Protein AF-A0A4Y7RJ84-F1 (afdb_monomer_lite)

pLDDT: mean 81.81, std 11.7, range [48.38, 94.56]

Sequence (102 aa):
MSHNWRYVRIAVYDVPKVQRGWVSREYLAATEEAVPLEGKLPVGTRIYYGPNAEIVPGFPTEVDLHYQKVHIVEEKGEMAYVSGPGGWNAWVYKKDIVFDPF

Structure (mmCIF, N/CA/C/O backbone):
data_AF-A0A4Y7RJ84-F1
#
_entry.id   AF-A0A4Y7RJ84-F1
#
loop_
_atom_site.group_PDB
_atom_site.id
_atom_site.type_symbol
_atom_site.label_atom_id
_atom_site.label_alt_id
_atom_site.label_comp_id
_atom_site.label_asym_id
_atom_site.label_entity_id
_atom_site.label_seq_id
_atom_site.pdbx_PDB_ins_code
_atom_site.Cartn_x
_atom_site.Cartn_y
_atom_site.Cartn_z
_atom_site.occupancy
_atom_site.B_iso_or_equiv
_atom_site.auth_seq_id
_atom_site.auth_comp_id
_atom_site.auth_asym_id
_atom_site.auth_atom_id
_atom_site.pdbx_PDB_model_num
ATOM 1 N N . MET A 1 1 ? 33.770 -12.636 -12.291 1.00 48.38 1 MET A N 1
ATOM 2 C CA . MET A 1 1 ? 32.971 -11.587 -11.623 1.00 48.38 1 MET A CA 1
ATOM 3 C C . MET A 1 1 ? 31.542 -11.741 -12.117 1.00 48.38 1 MET A C 1
ATOM 5 O O . MET A 1 1 ? 31.305 -11.518 -13.297 1.00 48.38 1 MET A O 1
ATOM 9 N N . SER A 1 2 ? 30.635 -12.295 -11.312 1.00 53.56 2 SER A N 1
ATOM 10 C CA . SER A 1 2 ? 29.272 -12.586 -11.769 1.00 53.56 2 SER A CA 1
ATOM 11 C C . SER A 1 2 ? 28.403 -11.330 -11.717 1.00 53.56 2 SER A C 1
ATOM 13 O O . SER A 1 2 ? 28.467 -10.534 -10.785 1.00 53.56 2 SER A O 1
ATOM 15 N N . HIS A 1 3 ? 27.609 -11.156 -12.767 1.00 63.03 3 HIS A N 1
ATOM 16 C CA . HIS A 1 3 ? 26.737 -10.017 -13.009 1.00 63.03 3 HIS A CA 1
ATOM 17 C C . HIS A 1 3 ? 25.677 -9.893 -11.898 1.00 63.03 3 HIS A C 1
ATOM 19 O O . HIS A 1 3 ? 24.672 -10.610 -11.893 1.00 63.03 3 HIS A O 1
ATOM 25 N N . ASN A 1 4 ? 25.923 -8.978 -10.953 1.00 86.94 4 ASN A N 1
ATOM 26 C CA . ASN A 1 4 ? 25.090 -8.730 -9.769 1.00 86.94 4 ASN A CA 1
ATOM 27 C C . ASN A 1 4 ? 23.830 -7.897 -10.064 1.00 86.94 4 ASN A C 1
ATOM 29 O O . ASN A 1 4 ? 23.163 -7.431 -9.151 1.00 86.94 4 ASN A O 1
ATOM 33 N N . TRP A 1 5 ? 23.502 -7.704 -11.340 1.00 91.06 5 TRP A N 1
ATOM 34 C CA . TRP A 1 5 ? 22.371 -6.905 -11.793 1.00 91.06 5 TRP A CA 1
ATOM 35 C C . TRP A 1 5 ? 21.281 -7.807 -12.373 1.00 91.06 5 TRP A C 1
ATOM 37 O O . TRP A 1 5 ? 21.552 -8.850 -12.981 1.00 91.06 5 TRP A O 1
ATOM 47 N N . ARG A 1 6 ? 20.027 -7.410 -12.181 1.00 88.94 6 ARG A N 1
ATOM 48 C CA . ARG A 1 6 ? 18.847 -8.038 -12.775 1.00 88.94 6 ARG A CA 1
ATOM 49 C C . ARG A 1 6 ? 18.102 -7.002 -13.592 1.00 88.94 6 ARG A C 1
ATOM 51 O O . ARG A 1 6 ? 17.860 -5.896 -13.118 1.00 88.94 6 ARG A O 1
ATOM 58 N N . TYR A 1 7 ? 17.765 -7.359 -14.826 1.00 90.38 7 TYR A N 1
ATOM 59 C CA . TYR A 1 7 ? 16.907 -6.527 -15.653 1.00 90.38 7 TYR A CA 1
ATOM 60 C C . TYR A 1 7 ? 15.459 -6.741 -15.225 1.00 90.38 7 TYR A C 1
ATOM 62 O O . TYR A 1 7 ? 14.967 -7.869 -15.272 1.00 90.38 7 TYR A O 1
ATOM 70 N N . VAL A 1 8 ? 14.790 -5.672 -14.805 1.00 87.81 8 VAL A N 1
ATOM 71 C CA . VAL A 1 8 ? 13.430 -5.717 -14.264 1.00 87.81 8 VAL A CA 1
ATOM 72 C C . VAL A 1 8 ? 12.465 -4.906 -15.117 1.00 87.81 8 VAL A C 1
ATOM 74 O O . VAL A 1 8 ? 12.840 -3.951 -15.808 1.00 87.81 8 VAL A O 1
ATOM 77 N N . ARG A 1 9 ? 11.194 -5.297 -15.052 1.00 86.31 9 ARG A N 1
ATOM 78 C CA . ARG A 1 9 ? 10.056 -4.550 -15.584 1.00 86.31 9 ARG A CA 1
ATOM 79 C C . ARG A 1 9 ? 9.129 -4.272 -14.411 1.00 86.31 9 ARG A C 1
ATOM 81 O O . ARG A 1 9 ? 8.599 -5.215 -13.839 1.00 86.31 9 ARG A O 1
ATOM 88 N N . ILE A 1 10 ? 8.977 -3.005 -14.054 1.00 82.06 10 ILE A N 1
ATOM 89 C CA . ILE A 1 10 ? 8.181 -2.576 -12.903 1.00 82.06 10 ILE A CA 1
ATOM 90 C C . ILE A 1 10 ? 6.886 -1.987 -13.447 1.00 82.06 10 ILE A C 1
ATOM 92 O O . ILE A 1 10 ? 6.916 -1.008 -14.199 1.00 82.06 10 ILE A O 1
ATOM 96 N N . ALA A 1 11 ? 5.761 -2.613 -13.113 1.00 71.00 11 ALA A N 1
ATOM 97 C CA . ALA A 1 11 ? 4.458 -2.008 -13.332 1.00 71.00 11 ALA A CA 1
ATOM 98 C C . ALA A 1 11 ? 4.303 -0.877 -12.316 1.00 71.00 11 ALA A C 1
ATOM 100 O O . ALA A 1 11 ? 4.370 -1.118 -11.118 1.00 71.00 11 ALA A O 1
ATOM 101 N N . VAL A 1 12 ? 4.144 0.351 -12.795 1.00 67.56 12 VAL A N 1
ATOM 102 C CA . VAL A 1 12 ? 3.860 1.491 -11.927 1.00 67.56 12 VAL A CA 1
ATOM 103 C C . VAL A 1 12 ? 2.353 1.705 -11.998 1.00 67.56 12 VAL A C 1
ATOM 105 O O . VAL A 1 12 ? 1.794 1.805 -13.089 1.00 67.56 12 VAL A O 1
ATOM 108 N N . TYR A 1 13 ? 1.661 1.622 -10.864 1.00 60.31 13 TYR A N 1
ATOM 109 C CA . TYR A 1 13 ? 0.195 1.569 -10.860 1.00 60.31 13 TYR A CA 1
ATOM 110 C C . TYR A 1 13 ? -0.477 2.941 -10.811 1.00 60.31 13 TYR A C 1
ATOM 112 O O . TYR A 1 13 ? -1.614 3.068 -11.262 1.00 60.31 13 TYR A O 1
ATOM 120 N N . ASP A 1 14 ? 0.213 3.955 -10.297 1.00 53.34 14 ASP A N 1
ATOM 121 C CA . ASP A 1 14 ? -0.238 5.350 -10.265 1.00 53.34 14 ASP A CA 1
ATOM 122 C C . ASP A 1 14 ? -0.225 6.007 -11.661 1.00 53.34 14 ASP A C 1
ATOM 124 O O . ASP A 1 14 ? -1.051 6.869 -11.959 1.00 53.34 14 ASP A O 1
ATOM 128 N N . VAL A 1 15 ? 0.666 5.555 -12.545 1.00 60.88 15 VAL A N 1
ATOM 129 C CA . VAL A 1 15 ? 0.798 5.975 -13.940 1.00 60.88 15 VAL A CA 1
ATOM 130 C C . VAL A 1 15 ? 0.887 4.714 -14.788 1.00 60.88 15 VAL A C 1
ATOM 132 O O . VAL A 1 15 ? 1.883 4.018 -14.632 1.00 60.88 15 VAL A O 1
ATOM 135 N N . PRO A 1 16 ? -0.058 4.419 -15.710 1.00 66.25 16 PRO A N 1
ATOM 136 C CA . PRO A 1 16 ? -0.126 3.155 -16.455 1.00 66.25 16 PRO A CA 1
ATOM 137 C C . PRO A 1 16 ? 1.068 2.992 -17.407 1.00 66.25 16 PRO A C 1
ATOM 139 O O . PRO A 1 16 ? 0.987 3.176 -18.622 1.00 66.25 16 PRO A O 1
ATOM 142 N N . LYS A 1 17 ? 2.219 2.667 -16.830 1.00 73.12 17 LYS A N 1
ATOM 143 C CA . LYS A 1 17 ? 3.530 2.660 -17.452 1.00 73.12 17 LYS A CA 1
ATOM 144 C C . LYS A 1 17 ? 4.304 1.487 -16.885 1.00 73.12 17 LYS A C 1
ATOM 146 O O . LYS A 1 17 ? 4.335 1.243 -15.683 1.00 73.12 17 LYS A O 1
ATOM 151 N N . VAL A 1 18 ? 4.994 0.788 -17.775 1.00 78.69 18 VAL A N 1
ATOM 152 C CA . VAL A 1 18 ? 6.001 -0.192 -17.384 1.00 78.69 18 VAL A CA 1
ATOM 153 C C . VAL A 1 18 ? 7.351 0.504 -17.404 1.00 78.69 18 VAL A C 1
ATOM 155 O O . VAL A 1 18 ? 7.848 0.882 -18.470 1.00 78.69 18 VAL A O 1
ATOM 158 N N . GLN A 1 19 ? 7.943 0.688 -16.230 1.00 84.94 19 GLN A N 1
ATOM 159 C CA . GLN A 1 19 ? 9.329 1.119 -16.118 1.00 84.94 19 GLN A CA 1
ATOM 160 C C . GLN A 1 19 ? 10.268 -0.070 -16.320 1.00 8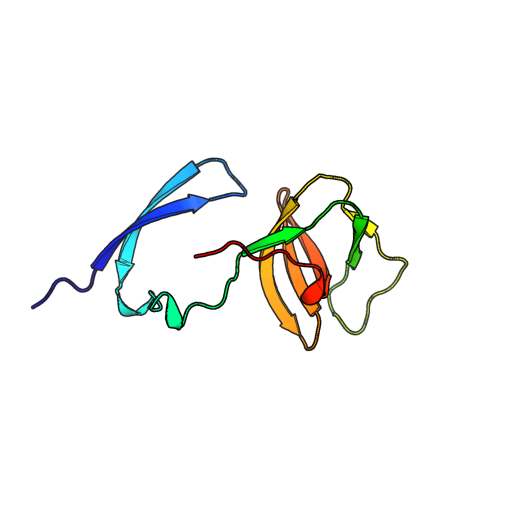4.94 19 GLN A C 1
ATOM 162 O O . GLN A 1 19 ? 9.918 -1.224 -16.073 1.00 84.94 19 GLN A O 1
ATOM 167 N N . ARG A 1 20 ? 11.464 0.207 -16.838 1.00 91.25 20 ARG A N 1
ATOM 168 C CA . ARG A 1 20 ? 12.482 -0.802 -17.136 1.00 91.25 20 ARG A CA 1
ATOM 169 C C . ARG A 1 20 ? 13.808 -0.325 -16.583 1.00 91.25 20 ARG A C 1
ATOM 171 O O . ARG A 1 20 ? 14.141 0.846 -16.748 1.00 91.25 20 ARG A O 1
ATOM 178 N N . GLY A 1 21 ? 14.566 -1.227 -15.977 1.00 91.38 21 GLY A N 1
ATOM 179 C CA . GLY A 1 21 ? 15.834 -0.860 -15.366 1.00 91.38 21 GLY A CA 1
ATOM 180 C C . GLY A 1 21 ? 16.664 -2.061 -14.957 1.00 91.38 21 GLY A C 1
ATOM 181 O O . GLY A 1 21 ? 16.232 -3.208 -15.065 1.00 91.38 21 GLY A O 1
ATOM 182 N N . TRP A 1 22 ? 17.871 -1.768 -14.493 1.00 92.75 22 TRP A N 1
ATOM 183 C CA . TRP A 1 22 ? 18.741 -2.735 -13.849 1.00 92.75 22 TRP A CA 1
ATOM 184 C C . TRP A 1 22 ? 18.710 -2.482 -12.346 1.00 92.75 22 TRP A C 1
ATOM 186 O O . TRP A 1 22 ? 18.922 -1.353 -11.913 1.00 92.75 22 TRP A O 1
ATOM 196 N N . VAL A 1 23 ? 18.455 -3.527 -11.566 1.00 90.88 23 VAL A N 1
ATOM 197 C CA . VAL A 1 23 ? 18.457 -3.481 -10.098 1.00 90.88 23 VAL A CA 1
ATOM 198 C C . VAL A 1 23 ? 19.550 -4.413 -9.586 1.00 90.88 23 VAL A C 1
ATOM 200 O O . VAL A 1 23 ? 19.708 -5.523 -10.105 1.00 90.88 23 VAL A O 1
ATOM 203 N N . SER A 1 24 ? 20.340 -3.951 -8.614 1.00 89.88 24 SER A N 1
ATOM 204 C CA . SER A 1 24 ? 21.333 -4.804 -7.948 1.00 89.88 24 SER A CA 1
ATOM 205 C C . SER A 1 24 ? 20.612 -5.906 -7.180 1.00 89.88 24 SER A C 1
ATOM 207 O O . SER A 1 24 ? 19.589 -5.662 -6.543 1.00 89.88 24 SER A O 1
ATOM 209 N N . ARG A 1 25 ? 21.141 -7.129 -7.230 1.00 85.94 25 ARG A N 1
ATOM 210 C CA . ARG A 1 25 ? 20.547 -8.296 -6.567 1.00 85.94 25 ARG A CA 1
ATOM 211 C C . ARG A 1 25 ? 20.374 -8.082 -5.062 1.00 85.94 25 ARG A C 1
ATOM 213 O O . ARG A 1 25 ? 19.457 -8.654 -4.497 1.00 85.94 25 ARG A O 1
ATOM 220 N N . GLU A 1 26 ? 21.218 -7.267 -4.436 1.00 86.06 26 GLU A N 1
ATOM 221 C CA . GLU A 1 26 ? 21.132 -6.952 -3.002 1.00 86.06 26 GLU A CA 1
ATOM 222 C C . GLU A 1 26 ? 19.874 -6.157 -2.612 1.00 86.06 26 GLU A C 1
ATOM 224 O O . GLU A 1 26 ? 19.494 -6.162 -1.449 1.00 86.06 26 GLU A O 1
ATOM 229 N N . TYR A 1 27 ? 19.211 -5.510 -3.579 1.00 84.56 27 TYR A N 1
ATOM 230 C CA . TYR A 1 27 ? 17.938 -4.808 -3.375 1.00 84.56 27 TYR A CA 1
ATOM 231 C C . TYR A 1 27 ? 16.713 -5.676 -3.697 1.00 84.56 27 TYR A C 1
ATOM 233 O O . TYR A 1 27 ? 15.591 -5.176 -3.684 1.00 84.56 27 TYR A O 1
ATOM 241 N N . LEU A 1 28 ? 16.907 -6.954 -4.038 1.00 83.19 28 LEU A N 1
ATOM 242 C CA . LEU A 1 28 ? 15.822 -7.891 -4.315 1.00 83.19 28 LEU A CA 1
ATOM 243 C C . LEU A 1 28 ? 15.712 -8.890 -3.164 1.00 83.19 28 LEU A C 1
ATOM 245 O O . LEU A 1 28 ? 16.678 -9.587 -2.859 1.00 83.19 28 LEU A O 1
ATOM 249 N N . ALA A 1 29 ? 14.525 -8.992 -2.574 1.00 79.69 29 ALA A N 1
ATOM 250 C CA . ALA A 1 29 ? 14.194 -10.081 -1.662 1.00 79.69 29 ALA A CA 1
ATOM 251 C C . ALA A 1 29 ? 13.844 -11.351 -2.453 1.00 79.69 29 ALA A C 1
ATOM 253 O O . ALA A 1 29 ? 13.347 -11.278 -3.583 1.00 79.69 29 ALA A O 1
ATOM 254 N N . ALA A 1 30 ? 14.089 -12.523 -1.862 1.00 76.94 30 ALA A N 1
ATOM 255 C CA . ALA A 1 30 ? 13.471 -13.749 -2.354 1.00 76.94 30 ALA A CA 1
ATOM 256 C C . ALA A 1 30 ? 11.947 -13.662 -2.164 1.00 76.94 30 ALA A C 1
ATOM 258 O O . ALA A 1 30 ? 11.478 -13.037 -1.219 1.00 76.94 30 ALA A O 1
ATOM 259 N N . THR A 1 31 ? 11.165 -14.302 -3.035 1.00 71.88 31 THR A N 1
ATOM 260 C CA . THR A 1 31 ? 9.692 -14.273 -2.955 1.00 71.88 31 THR A CA 1
ATOM 261 C C . THR A 1 31 ? 9.168 -14.764 -1.602 1.00 71.88 31 THR A C 1
ATOM 263 O O . THR A 1 31 ? 8.201 -14.226 -1.083 1.00 71.88 31 THR A O 1
ATOM 266 N N . GLU A 1 32 ? 9.842 -15.747 -1.006 1.00 73.12 32 GLU A N 1
ATOM 267 C CA . GLU A 1 32 ? 9.523 -16.318 0.312 1.00 73.12 32 GLU A CA 1
ATOM 268 C C . GLU A 1 32 ? 9.766 -15.333 1.472 1.00 73.12 32 GLU A C 1
ATOM 270 O O . GLU A 1 32 ? 9.176 -15.471 2.539 1.00 73.12 32 GLU A O 1
ATOM 275 N N . GLU A 1 33 ? 10.630 -14.340 1.255 1.00 70.88 33 GLU A N 1
ATOM 276 C CA . GLU A 1 33 ? 11.019 -13.310 2.225 1.00 70.88 33 GLU A CA 1
ATOM 277 C C . GLU A 1 33 ? 10.325 -11.968 1.947 1.00 70.88 33 GLU A C 1
ATOM 279 O O . GLU A 1 33 ? 10.469 -11.014 2.715 1.00 70.88 33 GLU A O 1
ATOM 284 N N . ALA A 1 34 ? 9.599 -11.864 0.832 1.00 72.25 34 ALA A N 1
ATOM 285 C CA . ALA A 1 34 ? 8.973 -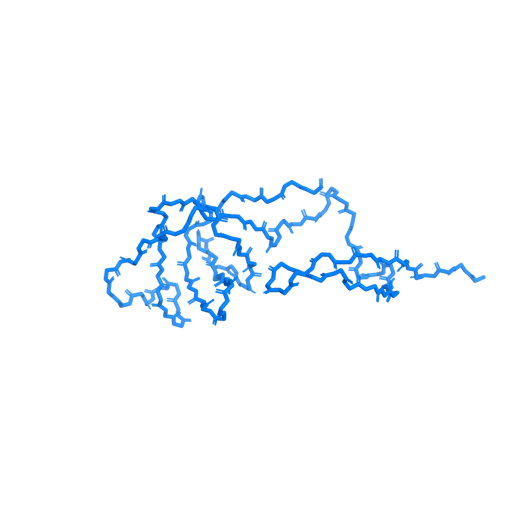10.628 0.414 1.00 72.25 34 ALA A CA 1
ATOM 286 C C . ALA A 1 34 ? 7.755 -10.324 1.302 1.00 72.25 34 ALA A C 1
ATOM 288 O O . ALA A 1 34 ? 6.860 -11.150 1.477 1.00 72.25 34 ALA A O 1
ATOM 289 N N . VAL A 1 35 ? 7.704 -9.105 1.844 1.00 73.81 35 VAL A N 1
ATOM 290 C CA . VAL A 1 35 ? 6.528 -8.568 2.544 1.00 73.81 35 VAL A CA 1
ATOM 291 C C . VAL A 1 35 ? 5.720 -7.745 1.542 1.00 73.81 35 VAL A C 1
ATOM 293 O O . VAL A 1 35 ? 6.308 -6.897 0.866 1.00 73.81 35 VAL A O 1
ATOM 296 N N . PRO A 1 36 ? 4.415 -8.015 1.357 1.00 77.44 36 PRO A N 1
ATOM 297 C CA . PRO A 1 36 ? 3.662 -7.369 0.296 1.00 77.44 36 PRO A CA 1
ATOM 298 C C . PRO A 1 36 ? 3.443 -5.907 0.672 1.00 77.44 36 PRO A C 1
ATOM 300 O O . PRO A 1 36 ? 2.744 -5.591 1.629 1.00 77.44 36 PRO A O 1
ATOM 303 N N . LEU A 1 37 ? 4.080 -5.011 -0.082 1.00 86.44 37 LEU A N 1
A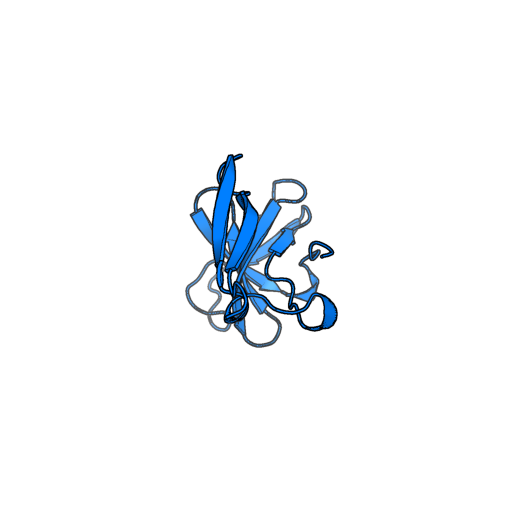TOM 304 C CA . LEU A 1 37 ? 3.980 -3.561 0.109 1.00 86.44 37 LEU A CA 1
ATOM 305 C C . LEU A 1 37 ? 2.858 -2.939 -0.726 1.00 86.44 37 LEU A C 1
ATOM 307 O O . LEU A 1 37 ? 2.645 -1.733 -0.672 1.00 86.44 37 LEU A O 1
ATOM 311 N N . GLU A 1 38 ? 2.146 -3.747 -1.505 1.00 88.38 38 GLU A N 1
ATOM 312 C CA . GLU A 1 38 ? 1.059 -3.313 -2.372 1.00 88.38 38 GLU A CA 1
ATOM 313 C C . GLU A 1 38 ? -0.194 -4.146 -2.109 1.00 88.38 38 GLU A C 1
ATOM 315 O O . GLU A 1 38 ? -0.143 -5.336 -1.782 1.00 88.38 38 GLU A O 1
ATOM 320 N N . GLY A 1 39 ? -1.346 -3.503 -2.257 1.00 90.75 39 GLY A N 1
ATOM 321 C CA . GLY A 1 39 ? -2.633 -4.154 -2.097 1.00 90.75 39 GLY A CA 1
ATOM 322 C C . GLY A 1 39 ? -3.776 -3.326 -2.657 1.00 90.75 39 GLY A C 1
ATOM 323 O O . GLY A 1 39 ? -3.590 -2.307 -3.327 1.00 90.75 39 GLY A O 1
ATOM 324 N N . LYS A 1 40 ? -4.992 -3.785 -2.383 1.00 92.25 40 LYS A N 1
ATOM 325 C CA . LYS A 1 40 ? -6.241 -3.160 -2.810 1.00 92.25 40 LYS A CA 1
ATOM 326 C C . LYS A 1 40 ? -7.150 -2.945 -1.614 1.00 92.25 40 LYS A C 1
ATOM 328 O O . LYS A 1 40 ? -7.273 -3.822 -0.759 1.00 92.25 40 LYS A O 1
ATOM 333 N N . LEU A 1 41 ? -7.836 -1.810 -1.608 1.00 92.50 41 LEU A N 1
ATOM 334 C CA . LEU A 1 41 ? -8.900 -1.506 -0.662 1.00 92.50 41 LEU A CA 1
ATOM 335 C C . LEU A 1 41 ? -10.262 -1.792 -1.317 1.00 92.50 41 LEU A C 1
ATOM 337 O O . LEU A 1 41 ? -10.572 -1.206 -2.362 1.00 92.50 41 LEU A O 1
ATOM 341 N N . PRO A 1 42 ? -11.066 -2.716 -0.765 1.00 92.81 42 PRO A N 1
ATOM 342 C CA . PRO A 1 42 ? -12.461 -2.892 -1.162 1.00 92.81 42 PRO A CA 1
ATOM 343 C C . PRO A 1 42 ? -13.301 -1.614 -0.994 1.00 92.81 42 PRO A C 1
ATOM 345 O O . PRO A 1 42 ? -12.964 -0.724 -0.215 1.00 92.81 42 PRO A O 1
ATOM 348 N N . VAL A 1 43 ? -14.433 -1.544 -1.703 1.00 92.25 43 VAL A N 1
ATOM 349 C CA . VAL A 1 43 ? -15.432 -0.481 -1.480 1.00 92.25 43 VAL A CA 1
ATOM 350 C C . VAL A 1 43 ? -15.928 -0.548 -0.038 1.00 92.25 43 VAL A C 1
ATOM 352 O O . VAL A 1 43 ? -16.180 -1.638 0.476 1.00 92.25 43 VAL A O 1
ATOM 355 N N . GLY A 1 44 ? -16.086 0.610 0.601 1.00 90.62 44 GLY A N 1
ATOM 356 C CA . GLY A 1 44 ? -16.544 0.700 1.988 1.00 90.62 44 GLY A CA 1
ATOM 357 C C . GLY A 1 44 ? -15.435 0.507 3.025 1.00 90.62 44 GLY A C 1
ATOM 358 O O . GLY A 1 44 ? -15.693 0.640 4.222 1.00 90.62 44 GLY A O 1
ATOM 359 N N . THR A 1 45 ? -14.193 0.226 2.605 1.00 93.69 45 THR A N 1
ATOM 360 C CA . THR A 1 45 ? -13.058 0.207 3.533 1.00 93.69 45 THR A CA 1
ATOM 361 C C . THR A 1 45 ? -12.904 1.575 4.186 1.00 93.69 45 THR A C 1
ATOM 363 O O . THR A 1 45 ? -12.893 2.606 3.513 1.00 93.69 45 THR A O 1
ATOM 366 N N . ARG A 1 46 ? -12.773 1.579 5.515 1.00 91.75 46 ARG A N 1
ATOM 367 C CA . ARG A 1 46 ? -12.599 2.796 6.308 1.00 91.75 46 ARG A CA 1
ATOM 368 C C . ARG A 1 46 ? -11.153 3.261 6.250 1.00 91.75 46 ARG A C 1
ATOM 370 O O . ARG A 1 46 ? -10.247 2.524 6.634 1.00 91.75 46 ARG A O 1
ATOM 377 N N . ILE A 1 47 ? -10.966 4.500 5.819 1.00 91.25 47 ILE A N 1
ATOM 378 C CA . ILE A 1 47 ? -9.679 5.184 5.788 1.00 91.25 47 ILE A CA 1
ATOM 379 C C . ILE A 1 47 ? -9.703 6.421 6.682 1.00 91.25 47 ILE A C 1
ATOM 381 O O . ILE A 1 47 ? -10.738 7.057 6.904 1.00 91.25 47 ILE A O 1
ATOM 385 N N . TYR A 1 48 ? -8.530 6.756 7.198 1.00 90.38 48 TYR A N 1
ATOM 386 C CA . TYR A 1 48 ? -8.357 7.732 8.258 1.00 90.38 48 TYR A CA 1
ATOM 387 C C . TYR A 1 48 ? -7.263 8.731 7.878 1.00 90.38 48 TYR A C 1
ATOM 389 O O . TYR A 1 48 ? -6.075 8.406 7.875 1.00 90.38 48 TYR A O 1
ATOM 397 N N . TYR A 1 49 ? -7.654 9.956 7.533 1.00 85.88 49 TYR A N 1
ATOM 398 C CA . TYR A 1 49 ? -6.702 11.009 7.187 1.00 85.88 49 TYR A CA 1
ATOM 399 C C . TYR A 1 49 ? -6.027 11.571 8.439 1.00 85.88 49 TYR A C 1
ATOM 401 O O . TYR A 1 49 ? -6.681 11.846 9.443 1.00 85.88 49 TYR A O 1
ATOM 409 N N . GLY A 1 50 ? -4.715 11.785 8.365 1.00 78.00 50 GLY A N 1
ATOM 410 C CA . GLY A 1 50 ? -3.962 12.417 9.441 1.00 78.00 50 GLY A CA 1
ATOM 411 C C . GLY A 1 50 ? -2.507 11.956 9.515 1.00 78.00 50 GLY A C 1
ATOM 412 O O . GLY A 1 50 ? -2.146 10.925 8.947 1.00 78.00 50 GLY A O 1
ATOM 413 N N . PRO A 1 51 ? -1.656 12.713 10.225 1.00 72.62 51 PRO A N 1
ATOM 414 C CA . PRO A 1 51 ? -0.227 12.424 10.317 1.00 72.62 51 PRO A CA 1
ATOM 415 C C . PRO A 1 51 ? 0.112 11.253 11.254 1.00 72.62 51 PRO A C 1
ATOM 417 O O . PRO A 1 51 ? 1.235 10.766 11.212 1.00 72.62 51 PRO A O 1
ATOM 420 N N . ASN A 1 52 ? -0.816 10.796 12.106 1.00 67.56 52 ASN A N 1
ATOM 421 C CA . ASN A 1 52 ? -0.551 9.749 13.095 1.00 67.56 52 ASN A CA 1
ATOM 422 C C . ASN A 1 52 ? -1.714 8.762 13.224 1.00 67.56 52 ASN A C 1
ATOM 424 O O . ASN A 1 52 ? -2.864 9.175 13.329 1.00 67.56 52 ASN A O 1
ATOM 428 N N . ALA A 1 53 ? -1.388 7.470 13.324 1.00 63.97 53 ALA A N 1
ATOM 429 C CA . ALA A 1 53 ? -2.361 6.393 13.527 1.00 63.97 53 ALA A CA 1
ATOM 430 C C . ALA A 1 53 ? -3.120 6.502 14.865 1.00 63.97 53 ALA A C 1
ATOM 432 O O . ALA A 1 53 ? -4.268 6.089 14.970 1.00 63.97 53 ALA A O 1
ATOM 433 N N . GLU A 1 54 ? -2.483 7.068 15.894 1.00 64.19 54 GLU A N 1
ATOM 434 C CA . GLU A 1 54 ? -3.055 7.227 17.241 1.00 64.19 54 GLU A CA 1
ATOM 435 C C . GLU A 1 54 ? -3.920 8.488 17.375 1.00 64.19 54 GLU A C 1
ATOM 437 O O . GLU A 1 54 ? -4.779 8.579 18.250 1.00 64.19 54 GLU A O 1
ATOM 442 N N . ILE A 1 55 ? -3.690 9.472 16.501 1.00 59.47 55 ILE A N 1
ATOM 443 C CA . ILE A 1 55 ? -4.376 10.763 16.495 1.00 59.47 55 ILE A CA 1
ATOM 444 C C . ILE A 1 55 ? -5.087 10.861 15.156 1.00 59.47 55 ILE A C 1
ATOM 446 O O . ILE A 1 55 ? -4.619 11.513 14.224 1.00 59.47 55 ILE A O 1
ATOM 450 N N . VAL A 1 56 ? -6.215 10.167 15.076 1.00 61.84 56 VAL A N 1
ATOM 451 C CA . VAL A 1 56 ? -7.113 10.200 13.930 1.00 61.84 56 VAL A CA 1
ATOM 452 C C . VAL A 1 56 ? -8.283 11.126 14.271 1.00 61.84 56 VAL A C 1
ATOM 454 O O . VAL A 1 56 ? -9.265 10.691 14.875 1.00 61.84 56 VAL A O 1
ATOM 457 N N . PRO A 1 57 ? -8.187 12.433 13.976 1.00 52.06 57 PRO A N 1
ATOM 458 C CA . PRO A 1 57 ? -9.295 13.346 14.191 1.00 52.06 57 PRO A CA 1
ATOM 459 C C . PRO A 1 57 ? -10.370 13.124 13.118 1.00 52.06 57 PRO A C 1
ATOM 461 O O . PRO A 1 57 ? -10.140 13.380 11.940 1.00 52.06 57 PRO A O 1
ATOM 464 N N . GLY A 1 58 ? -11.567 12.699 13.531 1.00 62.16 58 GLY A N 1
ATOM 465 C CA . GLY A 1 58 ? -12.767 12.685 12.685 1.00 62.16 58 GLY A CA 1
ATOM 466 C C . GLY A 1 58 ? -13.390 11.306 12.449 1.00 62.16 58 GLY A C 1
ATOM 467 O O . GLY A 1 58 ? -12.917 10.284 12.943 1.00 62.16 58 GLY A O 1
ATOM 468 N N . PHE A 1 59 ? -14.499 11.295 11.705 1.00 67.19 59 PHE A N 1
ATOM 469 C CA . PHE A 1 59 ? -15.128 10.064 11.226 1.00 67.19 59 PHE A CA 1
ATOM 470 C C . PHE A 1 59 ? -14.331 9.503 10.037 1.00 67.19 59 PHE A C 1
ATOM 472 O O . PHE A 1 59 ? -13.849 10.290 9.218 1.00 67.19 59 PHE A O 1
ATOM 479 N N . PRO A 1 60 ? -14.187 8.170 9.921 1.00 79.06 60 PRO A N 1
ATOM 480 C CA . PRO A 1 60 ? -13.539 7.564 8.764 1.00 79.06 60 PRO A CA 1
ATOM 481 C C . PRO A 1 60 ? -14.229 7.991 7.472 1.00 79.06 60 PRO A C 1
ATOM 483 O O . PRO A 1 60 ? -15.452 8.123 7.425 1.00 79.06 60 PRO A O 1
ATOM 486 N N . THR A 1 61 ? -13.437 8.157 6.419 1.00 84.50 61 THR A N 1
ATOM 487 C CA . THR A 1 61 ? -13.966 8.207 5.054 1.00 84.50 61 THR A CA 1
ATOM 488 C C . THR A 1 61 ? -14.031 6.782 4.520 1.00 84.50 61 THR A C 1
ATOM 490 O O . THR A 1 61 ? -13.191 5.953 4.867 1.00 84.50 61 THR A O 1
ATOM 493 N N . GLU A 1 62 ? -15.038 6.472 3.715 1.00 87.50 62 GLU A N 1
ATOM 494 C CA . GLU A 1 62 ? -15.136 5.176 3.048 1.00 87.50 62 GLU A CA 1
ATOM 495 C C . GLU A 1 62 ? -14.545 5.271 1.644 1.00 87.50 62 GLU A C 1
ATOM 497 O O . GLU A 1 62 ? -14.762 6.253 0.935 1.00 87.50 62 GLU A O 1
ATOM 502 N N . VAL A 1 63 ? -13.796 4.243 1.247 1.00 83.00 63 VAL A N 1
ATOM 503 C CA . VAL A 1 63 ? -13.334 4.090 -0.134 1.00 83.00 63 VAL A CA 1
ATOM 504 C C . VAL A 1 63 ? -14.554 3.948 -1.046 1.00 83.00 63 VAL A C 1
ATOM 506 O O . VAL A 1 63 ? -15.363 3.032 -0.881 1.00 83.00 63 VAL A O 1
ATOM 509 N N . ASP A 1 64 ? -14.673 4.855 -2.011 1.00 83.06 64 ASP A N 1
ATOM 510 C CA . ASP A 1 64 ? -15.790 4.958 -2.955 1.00 83.06 64 ASP A CA 1
ATOM 511 C C . ASP A 1 64 ? -15.547 4.180 -4.261 1.00 83.06 64 ASP A C 1
ATOM 513 O O . ASP A 1 64 ? -16.492 3.765 -4.935 1.00 83.06 64 ASP A O 1
ATOM 517 N N . LEU A 1 65 ? -14.279 3.939 -4.605 1.00 76.88 65 LEU A N 1
ATOM 518 C CA . LEU A 1 65 ? -13.862 3.227 -5.808 1.00 76.88 65 LEU A CA 1
ATOM 519 C C . LEU A 1 65 ? -13.545 1.755 -5.539 1.00 76.88 65 LEU A C 1
ATOM 521 O O . LEU A 1 65 ? -12.852 1.384 -4.594 1.00 76.88 65 LEU A O 1
ATOM 525 N N . HIS A 1 66 ? -14.007 0.888 -6.440 1.00 72.00 66 HIS A N 1
ATOM 526 C CA . HIS A 1 66 ? -13.810 -0.550 -6.305 1.00 72.00 66 HIS A CA 1
ATOM 527 C C . HIS A 1 66 ? -12.343 -0.952 -6.473 1.00 72.00 66 HIS A C 1
ATOM 529 O O . HIS A 1 66 ? -11.740 -0.692 -7.513 1.00 72.00 66 HIS A O 1
ATOM 535 N N . TYR A 1 67 ? -11.798 -1.651 -5.469 1.00 72.12 67 TYR A N 1
ATOM 536 C CA . TYR A 1 67 ? -10.416 -2.144 -5.444 1.00 72.12 67 TYR A CA 1
ATOM 537 C C . TYR A 1 67 ? -9.379 -1.050 -5.693 1.00 72.12 67 TYR A C 1
ATOM 539 O O . TYR A 1 67 ? -8.500 -1.192 -6.551 1.00 72.12 67 TYR A O 1
ATOM 547 N N . GLN A 1 68 ? -9.470 0.041 -4.934 1.00 84.38 68 GLN A N 1
ATOM 548 C CA . GLN A 1 68 ? -8.483 1.101 -5.032 1.00 84.38 68 GLN A CA 1
ATOM 549 C C . GLN A 1 68 ? -7.109 0.556 -4.642 1.00 84.38 68 GLN A C 1
ATOM 551 O O . GLN A 1 68 ? -6.905 0.079 -3.526 1.00 84.38 68 GLN A O 1
ATOM 556 N N . LYS A 1 69 ? -6.178 0.579 -5.598 1.00 88.75 69 LYS A N 1
ATOM 557 C CA . LYS A 1 69 ? -4.802 0.134 -5.378 1.00 88.75 69 LYS A CA 1
ATOM 558 C C . LYS A 1 69 ? -4.111 1.080 -4.416 1.00 88.75 69 LYS A C 1
ATOM 560 O O . LYS A 1 69 ? -4.294 2.289 -4.524 1.00 88.75 69 LYS A O 1
ATOM 565 N N . VAL A 1 70 ? -3.306 0.537 -3.521 1.00 90.56 70 VAL A N 1
ATOM 566 C CA . VAL A 1 70 ? -2.535 1.312 -2.558 1.00 90.56 70 VAL A CA 1
ATOM 567 C C . VAL A 1 70 ? -1.157 0.696 -2.358 1.00 90.56 70 VAL A C 1
ATOM 569 O O . VAL A 1 70 ? -0.997 -0.519 -2.475 1.00 90.56 70 VAL A O 1
ATOM 572 N N . HIS A 1 71 ? -0.179 1.539 -2.036 1.00 90.62 71 HIS A N 1
ATOM 573 C CA . HIS A 1 71 ? 1.125 1.103 -1.551 1.00 90.62 71 HIS A CA 1
ATOM 574 C C . HIS A 1 71 ? 1.287 1.463 -0.074 1.00 90.62 71 HIS A C 1
ATOM 576 O O . HIS A 1 71 ? 0.832 2.520 0.367 1.00 90.62 71 HIS A O 1
ATOM 582 N N . ILE A 1 72 ? 1.924 0.582 0.688 1.00 91.56 72 ILE A N 1
ATOM 583 C CA . ILE A 1 72 ? 2.229 0.777 2.103 1.00 91.56 72 ILE A CA 1
ATOM 584 C C . ILE A 1 72 ? 3.497 1.616 2.209 1.00 91.56 72 ILE A C 1
ATOM 586 O O . ILE A 1 72 ? 4.549 1.254 1.686 1.00 91.56 72 ILE A O 1
ATOM 590 N N . VAL A 1 73 ? 3.379 2.748 2.896 1.00 90.12 73 VAL A N 1
ATOM 591 C CA . VAL A 1 73 ? 4.480 3.678 3.165 1.00 90.12 73 VAL A CA 1
ATOM 592 C C . VAL A 1 73 ? 5.086 3.400 4.539 1.00 90.12 73 VAL A C 1
ATOM 594 O O . VAL A 1 73 ? 6.302 3.435 4.703 1.00 90.12 73 VAL A O 1
ATOM 597 N N . GLU A 1 74 ? 4.238 3.127 5.531 1.00 90.62 74 GLU A N 1
ATOM 598 C CA . GLU A 1 74 ? 4.643 2.893 6.918 1.00 90.62 74 GLU A CA 1
ATOM 599 C C . GLU A 1 74 ? 3.648 1.950 7.608 1.00 90.62 74 GLU A C 1
ATOM 601 O O . GLU A 1 74 ? 2.455 1.977 7.312 1.00 90.62 74 GLU A O 1
ATOM 606 N N . GLU A 1 75 ? 4.110 1.146 8.566 1.00 91.56 75 GLU A N 1
ATOM 607 C CA . GLU A 1 75 ? 3.243 0.354 9.442 1.00 91.56 75 GLU A CA 1
ATOM 608 C C . GLU A 1 75 ? 3.389 0.782 10.904 1.00 91.56 75 GLU A C 1
ATOM 610 O O . GLU A 1 75 ? 4.500 0.974 11.398 1.00 91.56 75 GLU A O 1
ATOM 615 N N . LYS A 1 76 ? 2.263 0.873 11.624 1.00 90.62 76 LYS A N 1
ATOM 616 C CA . LYS A 1 76 ? 2.219 1.104 13.076 1.00 90.62 76 LYS A CA 1
ATOM 617 C C . LYS A 1 76 ? 1.137 0.239 13.711 1.00 90.62 76 LYS A C 1
ATOM 619 O O . LYS A 1 76 ? -0.057 0.473 13.524 1.00 90.62 76 LYS A O 1
ATOM 624 N N . GLY A 1 77 ? 1.556 -0.763 14.482 1.00 90.56 77 GLY A N 1
ATOM 625 C CA . GLY A 1 77 ? 0.640 -1.691 15.147 1.00 90.56 77 GLY A CA 1
ATOM 626 C C . GLY A 1 77 ? -0.255 -2.424 14.145 1.00 90.56 77 GLY A C 1
ATOM 627 O O . GLY A 1 77 ? 0.234 -3.153 13.280 1.00 90.56 77 GLY A O 1
ATOM 628 N N . GLU A 1 78 ? -1.569 -2.227 14.261 1.00 91.81 78 GLU A N 1
ATOM 629 C CA . GLU A 1 78 ? -2.580 -2.839 13.387 1.00 91.81 78 GLU A CA 1
ATOM 630 C C . GLU A 1 78 ? -2.886 -2.024 12.124 1.00 91.81 78 GLU A C 1
ATOM 632 O O . GLU A 1 78 ? -3.644 -2.488 11.269 1.00 91.81 78 GLU A O 1
ATOM 637 N N . MET A 1 79 ? -2.315 -0.826 11.990 1.00 93.00 79 MET A N 1
ATOM 638 C CA . MET A 1 79 ? -2.579 0.073 10.871 1.00 93.00 79 MET A CA 1
ATOM 639 C C . MET A 1 79 ? -1.377 0.199 9.938 1.00 93.00 79 MET A C 1
ATOM 641 O O . MET A 1 79 ? -0.220 0.110 10.354 1.00 93.00 79 MET A O 1
ATOM 645 N N . ALA A 1 80 ? -1.672 0.451 8.670 1.00 93.19 80 ALA A N 1
ATOM 646 C CA . ALA A 1 80 ? -0.712 0.851 7.657 1.00 93.19 80 ALA A CA 1
ATOM 647 C C . ALA A 1 80 ? -1.063 2.256 7.164 1.00 93.19 80 ALA A C 1
ATOM 649 O O . ALA A 1 80 ? -2.231 2.562 6.916 1.00 93.19 80 ALA A O 1
ATOM 650 N N . TYR A 1 81 ? -0.051 3.105 7.026 1.00 92.62 81 TYR A N 1
ATOM 651 C CA . TYR A 1 81 ? -0.149 4.341 6.273 1.00 92.62 81 TYR A CA 1
ATOM 652 C C . TYR A 1 81 ? 0.040 3.998 4.808 1.00 92.62 81 TYR A C 1
ATOM 654 O O . TYR A 1 81 ? 1.089 3.489 4.403 1.00 92.62 81 TYR A O 1
ATOM 662 N N . VAL A 1 82 ? -1.002 4.239 4.028 1.00 92.31 82 VAL A N 1
ATOM 663 C CA . VAL A 1 82 ? -1.045 3.881 2.621 1.00 92.31 82 VAL A CA 1
ATOM 664 C C . VAL A 1 82 ? -1.162 5.115 1.755 1.00 92.31 82 VAL A C 1
ATOM 666 O O . VAL A 1 82 ? -1.715 6.137 2.165 1.00 92.31 82 VAL A O 1
ATOM 669 N N . SER A 1 83 ? -0.668 4.991 0.535 1.00 90.62 83 SER A N 1
ATOM 670 C CA . SER A 1 83 ? -0.754 6.017 -0.485 1.00 90.62 83 SER A CA 1
ATOM 671 C C . SER A 1 83 ? -1.426 5.449 -1.728 1.00 90.62 83 SER A C 1
ATOM 673 O O . SER A 1 83 ? -1.104 4.349 -2.194 1.00 90.62 83 SER A O 1
ATOM 675 N N . GLY A 1 84 ? -2.418 6.183 -2.223 1.00 87.69 84 GLY A N 1
ATOM 676 C CA . GLY A 1 84 ? -3.262 5.770 -3.334 1.00 87.69 84 GLY A CA 1
ATOM 677 C C . GLY A 1 84 ? -3.111 6.653 -4.580 1.00 87.69 84 GLY A C 1
ATOM 678 O O . GLY A 1 84 ? -2.478 7.713 -4.549 1.00 87.69 84 GLY A O 1
ATOM 679 N N . PRO A 1 85 ? -3.725 6.242 -5.705 1.00 81.00 85 PRO A N 1
ATOM 680 C CA . PRO A 1 85 ? -3.786 7.024 -6.932 1.00 81.00 85 PRO A CA 1
ATOM 681 C C . PRO A 1 85 ? -4.324 8.433 -6.683 1.00 81.00 85 PRO A C 1
ATOM 683 O O . PRO A 1 85 ? -5.297 8.613 -5.953 1.00 81.00 85 PRO A O 1
ATOM 686 N N . GLY A 1 86 ? -3.712 9.433 -7.316 1.00 78.31 86 GLY A N 1
ATOM 687 C CA . GLY A 1 86 ? -4.063 10.841 -7.102 1.00 78.31 86 GLY A CA 1
ATOM 688 C C . GLY A 1 86 ? -3.334 11.503 -5.927 1.00 78.31 86 GLY A C 1
ATOM 689 O O . GLY A 1 86 ? -3.591 12.670 -5.650 1.00 78.31 86 GLY A O 1
ATOM 690 N N . GLY A 1 87 ? -2.406 10.796 -5.270 1.00 80.00 87 GLY A N 1
ATOM 691 C CA . GLY A 1 87 ? -1.487 11.378 -4.285 1.00 80.00 87 GLY A CA 1
ATOM 692 C C . GLY A 1 87 ? -2.084 11.584 -2.893 1.00 80.00 87 GLY A C 1
ATOM 693 O O . GLY A 1 87 ? -1.500 12.299 -2.078 1.00 80.00 87 GLY A O 1
ATOM 694 N N . TRP A 1 88 ? -3.238 10.978 -2.608 1.00 86.19 88 TRP A N 1
ATOM 695 C CA . TRP A 1 88 ? -3.792 10.960 -1.259 1.00 86.19 88 TRP A CA 1
ATOM 696 C C . TRP A 1 88 ? -3.091 9.901 -0.412 1.00 86.19 88 TRP A C 1
ATOM 698 O O . TRP A 1 88 ? -2.616 8.884 -0.921 1.00 86.19 88 TRP A O 1
ATOM 708 N N . ASN A 1 89 ? -3.067 10.138 0.896 1.00 89.38 89 ASN A N 1
ATOM 709 C CA . ASN A 1 89 ? -2.503 9.212 1.866 1.00 89.38 89 ASN A CA 1
ATOM 710 C C . ASN A 1 89 ? -3.424 9.119 3.082 1.00 89.38 89 ASN A C 1
ATOM 712 O O . ASN A 1 89 ? -3.994 10.132 3.494 1.00 89.38 89 ASN A O 1
ATOM 716 N N . ALA A 1 90 ? -3.578 7.928 3.650 1.00 91.81 90 ALA A N 1
ATOM 717 C CA . ALA A 1 90 ? -4.398 7.718 4.839 1.00 91.81 90 ALA A CA 1
ATOM 718 C C . ALA A 1 90 ? -3.935 6.490 5.622 1.00 91.81 90 ALA A C 1
ATOM 720 O O . ALA A 1 90 ? -3.252 5.614 5.096 1.00 91.81 90 ALA A O 1
ATOM 721 N N . TRP A 1 91 ? -4.350 6.406 6.879 1.00 93.62 91 TRP A N 1
ATOM 722 C CA . TRP A 1 91 ? -4.223 5.198 7.678 1.00 93.62 91 TRP A CA 1
ATOM 723 C C . TRP A 1 91 ? -5.384 4.243 7.390 1.00 93.62 91 TRP A C 1
ATOM 725 O O . TRP A 1 91 ? -6.535 4.665 7.276 1.00 93.62 91 TRP A O 1
ATOM 735 N N . VAL A 1 92 ? -5.085 2.950 7.303 1.00 93.25 92 VAL A N 1
ATOM 736 C CA . VAL A 1 92 ? -6.058 1.862 7.135 1.00 93.25 92 VAL A CA 1
ATOM 737 C C . VAL A 1 92 ? -5.664 0.689 8.027 1.00 93.25 92 VAL A C 1
ATOM 739 O O . VAL A 1 92 ? -4.479 0.473 8.284 1.00 93.25 92 VAL A O 1
ATOM 742 N N . TYR A 1 93 ? -6.631 -0.081 8.524 1.00 93.19 93 TYR A N 1
ATOM 743 C CA . TYR A 1 93 ? -6.309 -1.311 9.245 1.00 93.19 93 TYR A CA 1
ATOM 744 C C . TYR A 1 93 ? -5.760 -2.362 8.281 1.00 93.19 93 TYR A C 1
ATOM 746 O O . TYR A 1 93 ? -6.354 -2.636 7.241 1.00 93.19 93 TYR A O 1
ATOM 754 N N . LYS A 1 94 ? -4.656 -3.014 8.655 1.00 93.38 94 LYS A N 1
ATOM 755 C CA . LYS A 1 94 ? -3.979 -4.008 7.806 1.00 93.38 94 LYS A CA 1
ATOM 756 C C . LYS A 1 94 ? -4.880 -5.174 7.407 1.00 93.38 94 LYS A C 1
ATOM 758 O O . LYS A 1 94 ? -4.769 -5.678 6.298 1.00 93.38 94 LYS A O 1
ATOM 763 N N . LYS A 1 95 ? -5.805 -5.569 8.287 1.00 94.19 95 LYS A N 1
ATOM 764 C CA . LYS A 1 95 ? -6.798 -6.623 8.017 1.00 94.19 95 LYS A CA 1
ATOM 765 C C . LYS A 1 95 ? -7.764 -6.287 6.870 1.00 94.19 95 LYS A C 1
ATOM 767 O O . LYS A 1 95 ? -8.363 -7.200 6.315 1.00 94.19 95 LYS A O 1
ATOM 772 N N . ASP A 1 96 ? -7.923 -5.002 6.545 1.00 94.56 96 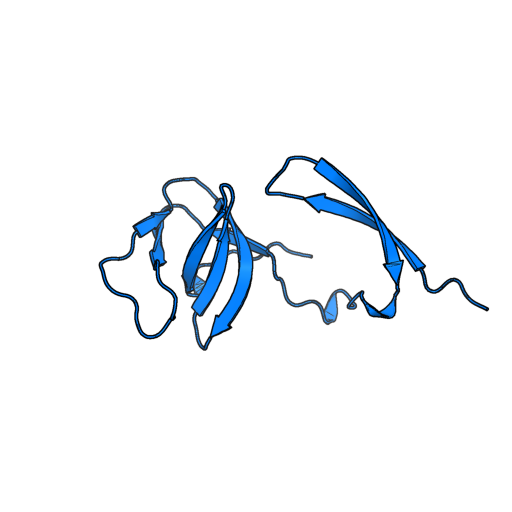ASP A N 1
ATOM 773 C CA . ASP A 1 96 ? -8.839 -4.524 5.505 1.00 94.56 96 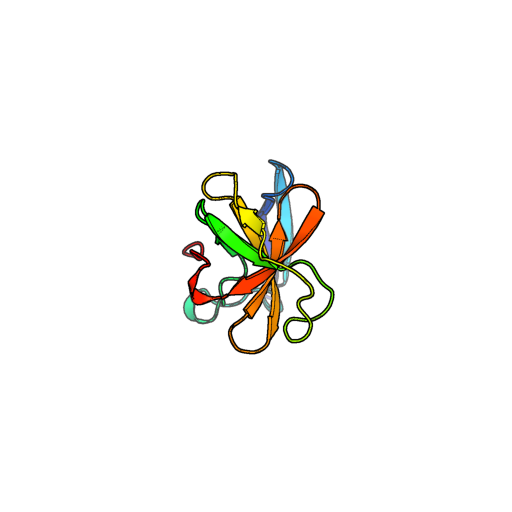ASP A CA 1
ATOM 774 C C . ASP A 1 96 ? -8.128 -4.355 4.145 1.00 94.56 96 ASP A C 1
ATOM 776 O O . ASP A 1 96 ? -8.762 -3.991 3.151 1.00 94.56 96 ASP A O 1
ATOM 780 N N . ILE A 1 97 ? -6.815 -4.624 4.085 1.00 93.62 97 ILE A N 1
ATOM 781 C CA . ILE A 1 97 ? -6.018 -4.609 2.856 1.00 93.62 97 ILE A CA 1
ATOM 782 C C . ILE A 1 97 ? -6.042 -6.003 2.227 1.00 93.62 97 ILE A C 1
ATOM 784 O O . ILE A 1 97 ? -5.623 -6.990 2.832 1.00 93.62 97 ILE A O 1
ATOM 788 N N . VAL A 1 98 ? -6.472 -6.079 0.968 1.00 92.88 98 VAL A N 1
ATOM 789 C CA . VAL A 1 98 ? -6.298 -7.279 0.145 1.00 92.88 98 VAL A CA 1
ATOM 790 C C . VAL A 1 98 ? -4.946 -7.178 -0.550 1.00 92.88 98 VAL A C 1
ATOM 792 O O . VAL A 1 98 ? -4.810 -6.458 -1.538 1.00 92.88 98 VAL A O 1
ATOM 795 N N . PHE A 1 99 ? -3.942 -7.860 -0.008 1.00 87.44 99 PHE A N 1
ATOM 796 C CA . PHE A 1 99 ? -2.581 -7.849 -0.544 1.00 87.44 99 PHE A CA 1
ATOM 797 C C . PHE A 1 99 ? -2.503 -8.507 -1.924 1.00 87.44 99 PHE A C 1
ATOM 799 O O . PHE A 1 99 ? -3.158 -9.524 -2.173 1.00 87.44 99 PHE A O 1
ATOM 806 N N . ASP A 1 100 ? -1.698 -7.929 -2.816 1.00 79.56 100 ASP A N 1
ATOM 807 C CA . ASP A 1 100 ? -1.429 -8.551 -4.109 1.00 79.56 100 ASP A CA 1
ATOM 80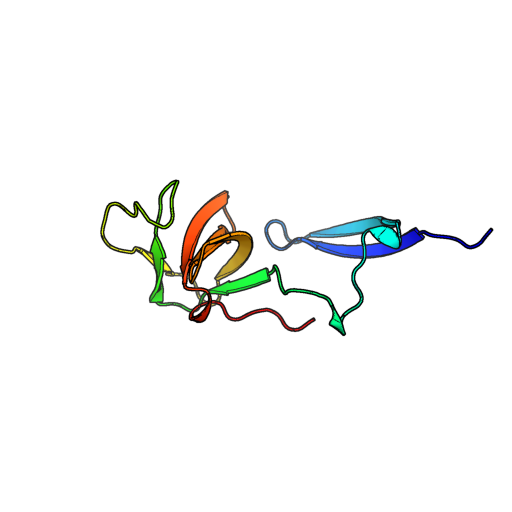8 C C . ASP A 1 100 ? -0.519 -9.784 -3.910 1.00 79.56 100 ASP A C 1
ATOM 810 O O . ASP A 1 100 ? 0.484 -9.697 -3.196 1.00 79.56 100 ASP A O 1
ATOM 814 N N . PRO A 1 101 ? -0.865 -10.951 -4.491 1.00 68.44 101 PRO A N 1
ATOM 815 C CA . PRO A 1 101 ? -0.003 -12.125 -4.434 1.00 68.44 101 PRO A CA 1
ATOM 816 C C . PRO A 1 101 ? 1.249 -11.880 -5.287 1.00 68.44 101 PRO A C 1
ATOM 818 O O . PRO A 1 101 ? 1.136 -11.373 -6.406 1.00 68.44 101 PRO A O 1
ATOM 821 N N . PHE A 1 102 ? 2.421 -12.226 -4.749 1.00 60.12 102 PHE A N 1
ATOM 822 C CA . PHE A 1 102 ? 3.701 -12.151 -5.462 1.00 60.12 102 PHE A CA 1
ATOM 823 C C . PHE A 1 102 ? 3.766 -13.066 -6.686 1.00 60.12 102 PHE A C 1
ATOM 825 O O . PHE A 1 102 ? 3.230 -14.197 -6.612 1.00 60.12 102 PHE A O 1
#

Foldseek 3Di:
DDDQWDWDWDQDPLDRDTDIDIDGVVPDDDLVPDDQQKFWAAFQFWWFDDDDPVDGPDGTDTDHDGGFIWGFPDDDDQWTWIATHPGDITIGGPVRTGGDRD

Organism: NCBI:txid258475

Radius of gyration: 16.02 Å; chains: 1; bounding box: 50×30×35 Å

Secondary structure (DSSP, 8-state):
----EEEEEEEETTTTEEEEEEEEGGG---GGG----EEEEPTT-EEB-SS-SS---SPPEEP-STTEEEEEEEEETTEEEEE-TTS-EEEEEGGG-EEPP-